Protein AF-A0A0C3A6C2-F1 (afdb_monomer_lite)

Foldseek 3Di:
DDDDDDDDPDDDPDPLRVVLSVQVVVVVVVVVVQVVCVVVVRHDPDDDDDDDPDPSNVVVVVCPPPPPPD

pLDDT: mean 81.64, std 13.73, range [41.12, 96.12]

Sequence (70 aa):
IAWGSCKQNIVALSSTEAEYVAMTNTLKDIMWLCNLLSEIHAPVTIPTPLMCDNQGAITLTMNNKFHRNT

Structure (mmCIF, N/CA/C/O backbone):
data_AF-A0A0C3A6C2-F1
#
_entry.id   AF-A0A0C3A6C2-F1
#
loop_
_atom_site.group_PDB
_atom_site.id
_atom_site.type_symbol
_atom_site.label_atom_id
_atom_site.label_alt_id
_atom_site.label_comp_id
_atom_site.label_asym_id
_atom_site.label_entity_id
_atom_site.label_seq_id
_atom_site.pdbx_PDB_ins_code
_atom_site.Cartn_x
_a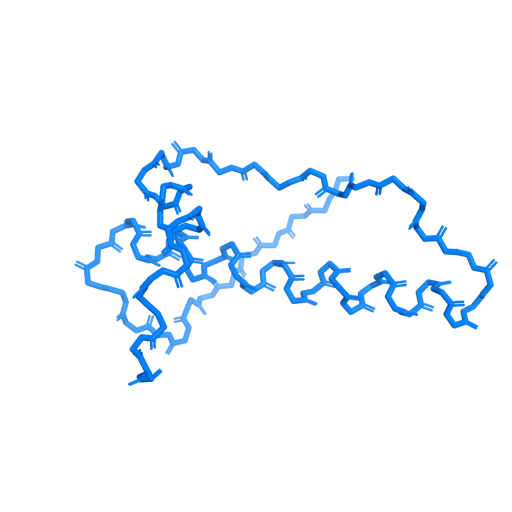tom_site.Cartn_y
_atom_site.Cartn_z
_atom_site.occupancy
_atom_site.B_iso_or_equiv
_atom_site.auth_seq_id
_atom_site.auth_comp_id
_atom_site.auth_asym_id
_atom_site.auth_atom_id
_atom_site.pdbx_PDB_model_num
ATOM 1 N N . ILE A 1 1 ? 0.533 12.528 -11.817 1.00 50.19 1 ILE A N 1
ATOM 2 C CA . ILE A 1 1 ? -0.223 12.670 -10.550 1.00 50.19 1 ILE A CA 1
ATOM 3 C C . ILE A 1 1 ? -1.511 11.880 -10.727 1.00 50.19 1 ILE A C 1
ATOM 5 O O . ILE A 1 1 ? -2.258 12.202 -11.642 1.00 50.19 1 ILE A O 1
ATOM 9 N N . ALA A 1 2 ? -1.710 10.817 -9.948 1.00 67.56 2 ALA A N 1
ATOM 10 C CA . ALA A 1 2 ? -2.930 10.011 -9.962 1.00 67.56 2 ALA A CA 1
ATOM 11 C C . ALA A 1 2 ? -3.634 10.174 -8.609 1.00 67.56 2 ALA A C 1
ATOM 13 O O . ALA A 1 2 ? -2.964 10.220 -7.581 1.00 67.56 2 ALA A O 1
ATOM 14 N N . TRP A 1 3 ? -4.960 10.287 -8.622 1.00 73.25 3 TRP A N 1
ATOM 15 C CA . TRP A 1 3 ? -5.787 10.422 -7.425 1.00 73.25 3 TRP A CA 1
ATOM 16 C C . TRP A 1 3 ? -6.804 9.286 -7.411 1.00 73.25 3 TRP A C 1
ATOM 18 O O . TRP A 1 3 ? -7.391 8.978 -8.448 1.00 73.25 3 TRP A O 1
ATOM 28 N N . GLY A 1 4 ? -7.021 8.676 -6.250 1.00 71.88 4 GLY A N 1
ATOM 29 C CA . GLY A 1 4 ? -8.003 7.614 -6.063 1.00 71.88 4 GLY A CA 1
ATOM 30 C C . GLY A 1 4 ? -8.732 7.794 -4.739 1.00 71.88 4 GLY A C 1
ATOM 31 O O . GLY A 1 4 ? -8.126 8.169 -3.739 1.00 71.88 4 GLY A O 1
ATOM 32 N N . SER A 1 5 ? -10.038 7.539 -4.737 1.00 76.25 5 SER A N 1
ATOM 33 C CA . SER A 1 5 ? -10.851 7.474 -3.525 1.00 76.25 5 SER A CA 1
ATOM 34 C C . SER A 1 5 ? -11.643 6.177 -3.570 1.00 76.25 5 SER A C 1
ATOM 36 O O . SER A 1 5 ? -12.388 5.932 -4.517 1.00 76.25 5 SER A O 1
ATOM 38 N N . CYS A 1 6 ? -11.439 5.324 -2.573 1.00 70.25 6 CYS A N 1
ATOM 39 C CA . CYS A 1 6 ? -12.141 4.059 -2.447 1.00 70.25 6 CYS A CA 1
ATOM 40 C C . CYS A 1 6 ? -12.842 4.030 -1.093 1.00 70.25 6 CYS A C 1
ATOM 42 O O . CYS A 1 6 ? -12.233 4.324 -0.061 1.00 70.25 6 CYS A O 1
ATOM 44 N N . LYS A 1 7 ? -14.126 3.668 -1.088 1.00 76.50 7 LYS A N 1
ATOM 45 C CA . LYS A 1 7 ? -14.841 3.396 0.157 1.00 76.50 7 LYS A CA 1
ATOM 46 C C . LYS A 1 7 ? -14.253 2.122 0.760 1.00 76.50 7 LYS A C 1
ATOM 48 O O . LYS A 1 7 ? -14.249 1.079 0.113 1.00 76.50 7 LYS A O 1
ATOM 53 N N . GLN A 1 8 ? -13.763 2.205 1.993 1.00 72.06 8 GLN A N 1
ATOM 54 C CA . GLN A 1 8 ? -13.233 1.039 2.694 1.00 72.06 8 GLN A CA 1
ATOM 55 C C . GLN A 1 8 ? -14.344 -0.011 2.841 1.00 72.06 8 GLN A C 1
ATOM 57 O O . GLN A 1 8 ? -15.445 0.294 3.298 1.00 72.06 8 GLN A O 1
ATOM 62 N N . ASN A 1 9 ? -14.056 -1.247 2.426 1.00 75.50 9 ASN A N 1
ATOM 63 C CA . ASN A 1 9 ? -15.002 -2.364 2.526 1.00 75.50 9 ASN A CA 1
ATOM 64 C C . ASN A 1 9 ? -15.126 -2.907 3.964 1.00 75.50 9 ASN A C 1
ATOM 66 O O . ASN A 1 9 ? -15.998 -3.716 4.261 1.00 75.50 9 ASN A O 1
ATOM 70 N N . ILE A 1 10 ? -14.230 -2.471 4.850 1.00 78.00 10 ILE A N 1
ATOM 71 C CA . ILE A 1 10 ? -14.170 -2.859 6.256 1.00 78.00 10 ILE A CA 1
ATOM 72 C C . ILE A 1 10 ? -14.637 -1.667 7.090 1.00 78.00 10 ILE A C 1
ATOM 74 O O . ILE A 1 10 ? -14.285 -0.523 6.801 1.00 78.00 10 ILE A O 1
ATOM 78 N N . VAL A 1 11 ? -15.425 -1.939 8.130 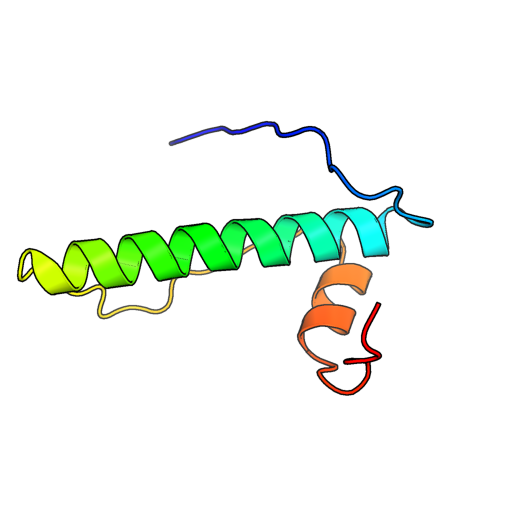1.00 83.50 11 VAL A N 1
ATOM 79 C CA . VAL A 1 11 ? -15.782 -0.935 9.136 1.00 83.50 11 VAL A CA 1
ATOM 80 C C . VAL A 1 11 ? -14.583 -0.746 10.059 1.00 83.50 11 VAL A C 1
ATOM 82 O O . VAL A 1 11 ? -14.290 -1.618 10.870 1.00 83.50 11 VAL A O 1
ATOM 85 N N . ALA A 1 12 ? -13.885 0.378 9.924 1.00 83.69 12 ALA A N 1
ATOM 86 C CA . ALA A 1 12 ? -12.814 0.747 10.839 1.00 83.69 12 ALA A CA 1
ATOM 87 C C . ALA A 1 12 ? -13.388 1.317 12.143 1.00 83.69 12 ALA A C 1
ATOM 89 O O . ALA A 1 12 ? -14.324 2.122 12.123 1.00 83.69 12 ALA A O 1
ATOM 90 N N . LEU A 1 13 ? -12.805 0.932 13.276 1.00 85.88 13 LEU A N 1
ATOM 91 C CA . LEU A 1 13 ? -13.199 1.403 14.606 1.00 85.88 13 LEU A CA 1
ATOM 92 C C . LEU A 1 13 ? -12.475 2.700 15.003 1.00 85.88 13 LEU A C 1
ATOM 94 O O . LEU A 1 13 ? -12.813 3.320 16.010 1.00 85.88 13 LEU A O 1
ATOM 98 N N . SER A 1 14 ? -11.480 3.123 14.219 1.00 88.06 14 SER A N 1
ATOM 99 C CA . SER A 1 14 ? -10.750 4.383 14.387 1.00 88.06 14 SER A CA 1
ATOM 100 C C . SER A 1 14 ? -10.217 4.907 13.049 1.00 88.06 14 SER A C 1
ATOM 102 O O . SER A 1 14 ? -10.058 4.142 12.098 1.00 88.06 14 SER A O 1
ATOM 104 N N . SER A 1 15 ? -9.880 6.200 12.977 1.00 85.44 15 SER A N 1
ATOM 105 C CA . SER A 1 15 ? -9.184 6.775 11.812 1.00 85.44 15 SER A CA 1
ATOM 106 C C . SER A 1 15 ? -7.827 6.106 11.574 1.00 85.44 15 SER A C 1
ATOM 108 O O . SER A 1 15 ? -7.475 5.800 10.442 1.00 85.44 15 SER A O 1
ATOM 110 N N . THR A 1 16 ? -7.110 5.787 12.651 1.00 89.12 16 THR A N 1
ATOM 111 C CA . THR A 1 16 ? -5.839 5.055 12.622 1.00 89.12 16 THR A CA 1
ATOM 112 C C . THR A 1 16 ? -5.953 3.694 11.939 1.00 89.12 16 THR A C 1
ATOM 114 O O . THR A 1 16 ? -5.109 3.337 11.121 1.00 89.12 16 THR A O 1
ATOM 117 N N . GLU A 1 17 ? -7.006 2.938 12.242 1.00 86.50 17 GLU A N 1
ATOM 118 C CA . GLU A 1 17 ? -7.280 1.658 11.588 1.00 86.50 17 GLU A CA 1
ATOM 119 C C . GLU A 1 17 ? -7.716 1.848 10.130 1.00 86.50 17 GLU A C 1
ATOM 121 O O . GLU A 1 17 ? -7.236 1.134 9.251 1.00 86.50 17 GLU A O 1
ATOM 126 N N . ALA A 1 18 ? -8.566 2.841 9.851 1.00 88.50 18 ALA A N 1
ATOM 127 C CA . ALA A 1 18 ? -9.015 3.156 8.495 1.00 88.50 18 ALA A CA 1
ATOM 128 C C . ALA A 1 18 ? -7.835 3.478 7.565 1.00 88.50 18 ALA A C 1
ATOM 130 O O . ALA A 1 18 ? -7.748 2.962 6.449 1.00 88.50 18 ALA A O 1
ATOM 131 N N . GLU A 1 19 ? -6.902 4.299 8.040 1.00 88.69 19 GLU A N 1
ATOM 132 C CA . GLU A 1 19 ? -5.704 4.677 7.298 1.00 88.69 19 GLU A CA 1
ATOM 133 C C . GLU A 1 19 ? -4.691 3.539 7.195 1.00 88.69 19 GLU A C 1
ATOM 135 O O . GLU A 1 19 ? -4.069 3.367 6.149 1.00 88.69 19 GLU A O 1
ATOM 140 N N . TYR A 1 20 ? -4.567 2.700 8.225 1.00 88.06 20 TYR A N 1
ATOM 141 C CA . TYR A 1 20 ? -3.776 1.473 8.141 1.00 88.06 20 TYR A CA 1
ATOM 142 C C . TYR A 1 20 ? -4.312 0.531 7.049 1.00 88.06 20 TYR A C 1
ATOM 144 O O . TYR A 1 20 ? -3.554 0.051 6.200 1.00 88.06 20 TYR A O 1
ATOM 152 N N . VAL A 1 21 ? -5.628 0.314 7.005 1.00 88.00 21 VAL A N 1
ATOM 153 C CA . VAL A 1 21 ? -6.280 -0.482 5.953 1.00 88.00 21 VAL A CA 1
ATOM 154 C C . VAL A 1 21 ? -6.095 0.168 4.577 1.00 88.00 21 VAL A C 1
ATOM 156 O O . VAL A 1 21 ? -5.805 -0.525 3.601 1.00 88.00 21 VAL A O 1
ATOM 159 N N . ALA A 1 22 ? -6.198 1.495 4.476 1.00 87.62 22 ALA A N 1
ATOM 160 C CA . ALA A 1 22 ? -5.937 2.204 3.225 1.00 87.62 22 ALA A CA 1
ATOM 161 C C . ALA A 1 22 ? -4.488 2.002 2.747 1.00 87.62 22 ALA A C 1
ATOM 163 O O . ALA A 1 22 ? -4.274 1.616 1.599 1.00 87.62 22 ALA A O 1
ATOM 164 N N . MET A 1 23 ? -3.499 2.172 3.630 1.00 88.44 23 MET A N 1
ATOM 165 C CA . MET A 1 23 ? -2.085 1.940 3.315 1.00 88.44 23 MET A CA 1
ATOM 166 C C . MET A 1 23 ? -1.812 0.501 2.879 1.00 88.44 23 MET A C 1
ATOM 168 O O . MET A 1 23 ? -1.097 0.288 1.903 1.00 88.44 23 MET A O 1
ATOM 172 N N . THR A 1 24 ? -2.382 -0.493 3.566 1.00 88.94 24 THR A N 1
ATOM 173 C CA . THR A 1 24 ? -2.182 -1.906 3.200 1.00 88.94 24 THR A CA 1
ATOM 174 C C . THR A 1 24 ? -2.771 -2.241 1.831 1.00 88.94 24 THR A C 1
ATOM 176 O O . THR A 1 24 ? -2.160 -3.007 1.089 1.00 88.94 24 THR A O 1
ATOM 179 N N . ASN A 1 25 ? -3.906 -1.650 1.450 1.00 88.31 25 ASN A N 1
ATOM 180 C CA . ASN A 1 25 ? -4.455 -1.807 0.101 1.00 88.31 25 ASN A CA 1
ATOM 181 C C . ASN A 1 25 ? -3.573 -1.129 -0.954 1.00 88.31 25 ASN A C 1
ATOM 183 O O . ASN A 1 25 ? -3.212 -1.772 -1.935 1.00 88.31 25 ASN A O 1
ATOM 187 N N . THR A 1 26 ? -3.128 0.106 -0.713 1.00 88.56 26 THR A N 1
ATOM 188 C CA . THR A 1 26 ? -2.200 0.799 -1.621 1.00 88.56 26 THR A CA 1
ATOM 189 C C . THR A 1 26 ? -0.890 0.024 -1.797 1.00 88.56 26 THR A C 1
ATOM 191 O O . THR A 1 26 ? -0.364 -0.052 -2.903 1.00 88.56 26 THR A O 1
ATOM 194 N N . LEU A 1 27 ? -0.369 -0.609 -0.738 1.00 89.12 27 LEU A N 1
ATOM 195 C CA . LEU A 1 27 ? 0.808 -1.480 -0.836 1.00 89.12 27 LEU A CA 1
ATOM 196 C C . LEU A 1 27 ? 0.564 -2.689 -1.742 1.00 89.12 27 LEU A C 1
ATOM 198 O O . LEU A 1 27 ? 1.456 -3.035 -2.514 1.00 89.12 27 LEU A O 1
ATOM 202 N N . LYS A 1 28 ? -0.617 -3.318 -1.678 1.00 89.88 28 LYS A N 1
ATOM 203 C CA . LYS A 1 28 ? -0.967 -4.428 -2.581 1.00 89.88 28 LYS A CA 1
ATOM 204 C C . LYS A 1 28 ? -0.959 -3.973 -4.037 1.00 89.88 28 LYS A C 1
ATOM 206 O O . LYS A 1 28 ? -0.378 -4.664 -4.869 1.00 89.88 28 LYS A O 1
ATOM 211 N N . ASP A 1 29 ? -1.530 -2.807 -4.323 1.00 89.88 29 ASP A N 1
ATOM 212 C CA . ASP A 1 29 ? -1.557 -2.247 -5.678 1.00 89.88 29 ASP A CA 1
ATOM 213 C C . ASP A 1 29 ? -0.145 -1.907 -6.174 1.00 89.88 29 ASP A C 1
ATOM 215 O O . ASP A 1 29 ? 0.209 -2.234 -7.306 1.00 89.88 29 ASP A O 1
ATOM 219 N N . ILE A 1 30 ? 0.700 -1.321 -5.315 1.00 90.00 30 ILE A N 1
ATOM 220 C CA . ILE A 1 30 ? 2.112 -1.051 -5.626 1.00 90.00 30 ILE A CA 1
ATOM 221 C C . ILE A 1 30 ? 2.858 -2.357 -5.910 1.00 90.00 30 ILE A C 1
ATOM 223 O O . ILE A 1 30 ? 3.563 -2.446 -6.910 1.00 90.00 30 ILE A O 1
ATOM 227 N N . MET A 1 31 ? 2.703 -3.381 -5.066 1.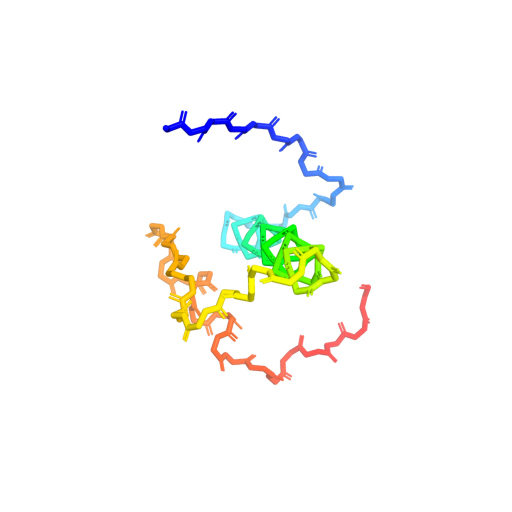00 90.62 31 MET A N 1
ATOM 228 C CA . MET A 1 31 ? 3.346 -4.681 -5.280 1.00 90.62 31 MET A CA 1
ATOM 229 C C . MET A 1 31 ? 2.880 -5.328 -6.584 1.00 90.62 31 MET A C 1
ATOM 231 O O . MET A 1 31 ? 3.704 -5.838 -7.341 1.00 90.62 31 MET A O 1
ATOM 235 N N . TRP A 1 32 ? 1.578 -5.276 -6.868 1.00 93.06 32 TRP A N 1
ATOM 236 C CA . TRP A 1 32 ? 1.018 -5.777 -8.118 1.00 93.06 32 TRP A CA 1
ATOM 237 C C . TRP A 1 32 ? 1.597 -5.039 -9.332 1.00 93.06 32 TRP A C 1
ATOM 239 O O . TRP A 1 32 ? 2.043 -5.687 -10.276 1.00 93.06 32 TRP A O 1
ATOM 249 N N . LEU A 1 33 ? 1.683 -3.706 -9.283 1.00 91.62 33 LEU A N 1
ATOM 250 C CA . LEU A 1 33 ? 2.303 -2.900 -10.338 1.00 91.62 33 LEU A CA 1
ATOM 251 C C . LEU A 1 33 ? 3.793 -3.213 -10.506 1.00 91.62 33 LEU A C 1
ATOM 253 O O . LEU A 1 33 ? 4.251 -3.366 -11.633 1.00 91.62 33 LEU A O 1
ATOM 257 N N . CYS A 1 34 ? 4.552 -3.339 -9.417 1.00 91.81 34 CYS A N 1
ATOM 258 C CA . CYS A 1 34 ? 5.966 -3.709 -9.474 1.00 91.81 34 CYS A CA 1
ATOM 259 C C . CYS A 1 34 ? 6.164 -5.086 -10.119 1.00 91.81 34 CYS A C 1
ATOM 261 O O . CYS A 1 34 ? 7.067 -5.250 -10.940 1.00 91.81 34 CYS A O 1
ATOM 263 N N . ASN A 1 35 ? 5.308 -6.056 -9.787 1.00 92.69 35 ASN A N 1
ATOM 264 C CA . ASN A 1 35 ? 5.337 -7.385 -10.394 1.00 92.69 35 ASN A CA 1
ATOM 265 C C . ASN A 1 35 ? 5.005 -7.321 -11.888 1.00 92.69 35 ASN A C 1
ATOM 267 O O . ASN A 1 35 ? 5.764 -7.844 -12.698 1.00 92.69 35 ASN A O 1
ATOM 271 N N . LEU A 1 36 ? 3.940 -6.607 -12.261 1.00 94.38 36 LEU A N 1
ATOM 272 C CA . LEU A 1 36 ? 3.559 -6.405 -13.659 1.00 94.38 36 LEU A CA 1
ATOM 273 C C . LEU A 1 36 ? 4.688 -5.748 -14.468 1.00 94.38 36 LEU A C 1
ATOM 275 O O . LEU A 1 36 ? 5.002 -6.169 -15.578 1.00 94.38 36 LEU A O 1
ATOM 279 N 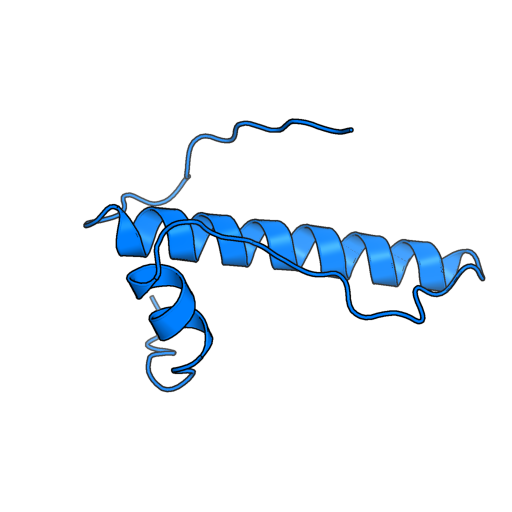N . LEU A 1 37 ? 5.323 -4.722 -13.900 1.00 93.62 37 LEU A N 1
ATOM 280 C CA . LEU A 1 37 ? 6.455 -4.030 -14.511 1.00 93.62 37 LEU A CA 1
ATOM 281 C C . LEU A 1 37 ? 7.673 -4.951 -14.671 1.00 93.62 37 LEU A C 1
ATOM 283 O O . LEU A 1 37 ? 8.365 -4.896 -15.688 1.00 93.62 37 LEU A O 1
ATOM 287 N N . SER A 1 38 ? 7.907 -5.839 -13.705 1.00 93.06 38 SER A N 1
ATOM 288 C CA . SER A 1 38 ? 8.942 -6.872 -13.795 1.00 93.06 38 SER A CA 1
ATOM 289 C C . SER A 1 38 ? 8.682 -7.846 -14.952 1.00 93.06 38 SER A C 1
ATOM 291 O O . SER A 1 38 ? 9.597 -8.140 -15.721 1.00 93.06 38 SER A O 1
ATOM 293 N N . GLU A 1 39 ? 7.433 -8.287 -15.141 1.00 95.06 39 GLU A N 1
ATOM 294 C CA . GLU A 1 39 ? 7.043 -9.197 -16.232 1.00 95.06 39 GLU A CA 1
ATOM 295 C C . GLU A 1 39 ? 7.270 -8.592 -17.626 1.00 95.06 39 GLU A C 1
ATOM 297 O O . GLU A 1 39 ? 7.648 -9.300 -18.561 1.00 95.06 39 GLU A O 1
ATOM 302 N N . ILE A 1 40 ? 7.114 -7.272 -17.774 1.00 96.12 40 ILE A N 1
ATOM 303 C CA . ILE A 1 40 ? 7.375 -6.564 -19.038 1.00 96.12 40 ILE A CA 1
ATOM 304 C C . ILE A 1 40 ? 8.829 -6.082 -19.182 1.00 96.12 40 ILE A C 1
ATOM 306 O O . ILE A 1 40 ? 9.114 -5.238 -20.030 1.00 96.12 40 ILE A O 1
ATOM 310 N N . HIS A 1 41 ? 9.757 -6.638 -18.396 1.00 92.25 41 HIS A N 1
ATOM 311 C CA . HIS A 1 41 ? 11.192 -6.320 -18.416 1.00 92.25 41 HIS A CA 1
ATOM 312 C C . HIS A 1 41 ? 11.532 -4.870 -18.016 1.00 92.25 41 HIS A C 1
ATOM 314 O O . HIS A 1 41 ? 12.571 -4.339 -18.412 1.00 92.25 41 HIS A O 1
ATOM 320 N N . ALA A 1 42 ? 10.692 -4.234 -17.195 1.00 92.69 42 ALA A N 1
ATOM 321 C CA . ALA A 1 42 ? 10.896 -2.886 -16.661 1.00 92.69 42 ALA A CA 1
ATOM 322 C C . ALA A 1 42 ? 10.865 -2.871 -15.115 1.00 92.69 42 ALA A C 1
ATOM 324 O O . ALA A 1 42 ? 10.024 -2.193 -14.526 1.00 92.69 42 ALA A O 1
ATOM 325 N N . PRO A 1 43 ? 11.748 -3.616 -14.421 1.00 90.12 43 PRO A N 1
ATOM 326 C CA . PRO A 1 43 ? 11.658 -3.790 -12.974 1.00 90.12 43 PRO A CA 1
ATOM 327 C C . PRO A 1 43 ? 11.829 -2.469 -12.213 1.00 90.12 43 PRO A C 1
ATOM 329 O O . PRO A 1 43 ? 12.711 -1.659 -12.509 1.00 90.12 43 PRO A O 1
ATOM 332 N N . VAL A 1 44 ? 11.017 -2.284 -11.172 1.00 90.44 44 VAL A N 1
ATOM 333 C CA . VAL A 1 44 ? 11.152 -1.160 -10.240 1.00 90.44 44 VAL A CA 1
ATOM 334 C C . VAL A 1 44 ? 12.324 -1.443 -9.297 1.00 90.44 44 VAL A C 1
ATOM 336 O O . VAL A 1 44 ? 12.253 -2.330 -8.452 1.00 90.44 44 VAL A O 1
ATOM 339 N N . THR A 1 45 ? 13.419 -0.699 -9.447 1.00 86.31 45 THR A N 1
ATOM 340 C CA . THR A 1 45 ? 14.664 -0.894 -8.677 1.00 86.31 45 THR A CA 1
ATOM 341 C C . THR A 1 45 ? 14.743 -0.058 -7.401 1.00 86.31 45 THR A C 1
ATOM 343 O O . THR A 1 45 ? 15.569 -0.333 -6.533 1.00 86.31 45 THR A O 1
ATOM 346 N N . ILE A 1 46 ? 13.894 0.963 -7.275 1.00 87.94 46 ILE A N 1
ATOM 347 C CA . ILE A 1 46 ? 13.900 1.905 -6.154 1.00 87.94 46 ILE A CA 1
ATOM 348 C C . ILE A 1 46 ? 12.682 1.623 -5.266 1.00 87.94 46 ILE A C 1
ATOM 350 O O . ILE A 1 46 ? 11.577 1.474 -5.795 1.00 87.94 46 ILE A O 1
ATOM 354 N N . PRO A 1 47 ? 12.837 1.585 -3.929 1.00 84.88 47 PRO A N 1
ATOM 355 C CA . PRO A 1 47 ? 11.703 1.479 -3.019 1.00 84.88 47 PRO A CA 1
ATOM 356 C C . PRO A 1 47 ? 10.658 2.562 -3.306 1.00 84.88 47 PRO A C 1
ATOM 358 O O . PRO A 1 47 ? 10.994 3.740 -3.408 1.00 84.88 47 PRO A O 1
ATOM 361 N N . THR A 1 48 ? 9.389 2.172 -3.429 1.00 87.19 48 THR A N 1
ATOM 362 C CA . THR A 1 48 ? 8.291 3.126 -3.632 1.00 87.19 48 THR A CA 1
ATOM 363 C C . THR A 1 48 ? 7.897 3.736 -2.282 1.00 87.19 48 THR A C 1
ATOM 365 O O . THR A 1 48 ? 7.399 3.004 -1.424 1.00 87.19 48 THR A O 1
ATOM 368 N N . PRO A 1 49 ? 8.125 5.043 -2.046 1.00 86.06 49 PRO A N 1
ATOM 369 C CA . PRO A 1 49 ? 7.764 5.666 -0.780 1.00 86.06 49 PRO A CA 1
ATOM 370 C C . PRO A 1 49 ? 6.241 5.756 -0.650 1.00 86.06 49 PRO A C 1
ATOM 372 O O . PRO A 1 49 ? 5.563 6.276 -1.536 1.00 86.06 49 PRO A O 1
ATOM 375 N N . LEU A 1 50 ? 5.713 5.282 0.478 1.00 86.81 50 LEU A N 1
ATOM 376 C CA . LEU A 1 50 ? 4.315 5.453 0.864 1.00 86.81 50 LEU A CA 1
ATOM 377 C C . LEU A 1 50 ? 4.246 6.450 2.022 1.00 86.81 50 LEU A C 1
ATOM 379 O O . LEU A 1 50 ? 4.887 6.248 3.051 1.00 86.81 50 LEU A O 1
ATOM 383 N N . MET A 1 51 ? 3.485 7.528 1.844 1.00 86.38 51 MET A N 1
ATOM 384 C CA . MET A 1 51 ? 3.312 8.578 2.849 1.00 86.38 51 MET A CA 1
ATOM 385 C C . MET A 1 51 ? 1.890 8.534 3.407 1.00 86.38 51 MET A C 1
ATOM 387 O O . MET A 1 51 ? 0.935 8.322 2.664 1.00 86.38 51 MET A O 1
ATOM 391 N N . CYS A 1 52 ? 1.774 8.738 4.715 1.00 87.19 52 CYS A N 1
ATOM 392 C CA . CYS A 1 52 ? 0.527 8.779 5.466 1.00 87.19 52 CYS A CA 1
ATOM 393 C C . CYS A 1 52 ? 0.662 9.873 6.528 1.00 87.19 52 CYS A C 1
ATOM 395 O O . CYS A 1 52 ? 1.738 10.028 7.110 1.00 87.19 52 CYS A O 1
ATOM 397 N N . 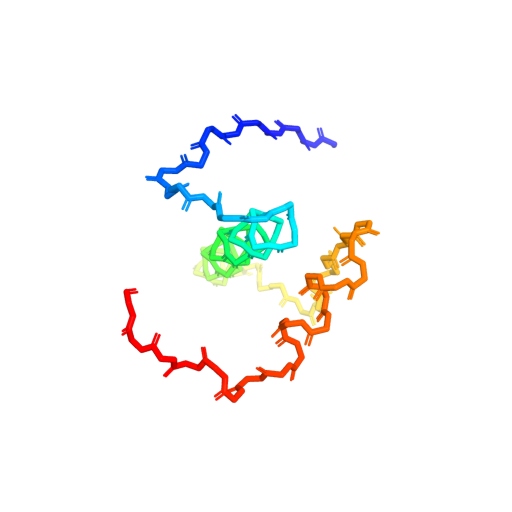ASP A 1 53 ? -0.378 10.669 6.739 1.00 89.38 53 ASP A N 1
ATOM 398 C CA . ASP A 1 53 ? -0.385 11.760 7.715 1.00 89.38 53 ASP A CA 1
ATOM 399 C C . ASP A 1 53 ? -0.687 11.269 9.140 1.00 89.38 53 ASP A C 1
ATOM 401 O O . ASP A 1 53 ? -0.322 11.933 10.115 1.00 89.38 53 ASP A O 1
ATOM 405 N N . ASN A 1 54 ? -1.251 10.069 9.298 1.00 89.56 54 ASN A N 1
ATOM 406 C CA . ASN A 1 54 ? -1.493 9.470 10.605 1.00 89.56 54 ASN A CA 1
ATOM 407 C C . ASN A 1 54 ? -0.313 8.639 11.119 1.00 89.56 54 ASN A C 1
ATOM 409 O O . ASN A 1 54 ? -0.094 7.473 10.770 1.00 89.56 54 ASN A O 1
ATOM 413 N N . GLN A 1 55 ? 0.411 9.231 12.068 1.00 87.44 55 GLN A N 1
ATOM 414 C CA . GLN A 1 55 ? 1.543 8.598 12.743 1.00 87.44 55 GLN A CA 1
ATOM 415 C C . GLN A 1 55 ? 1.165 7.310 13.495 1.00 87.44 55 GLN A C 1
ATOM 417 O O . GLN A 1 55 ? 1.992 6.400 13.618 1.00 87.44 55 GLN A O 1
ATOM 422 N N . GLY A 1 56 ? -0.074 7.202 13.988 1.00 85.44 56 GLY A N 1
ATOM 423 C CA . GLY A 1 56 ? -0.580 5.984 14.621 1.00 85.44 56 GLY A CA 1
ATOM 424 C C . GLY A 1 56 ? -0.673 4.840 13.617 1.00 85.44 56 GLY A C 1
ATOM 425 O O . GLY A 1 56 ? -0.228 3.727 13.902 1.00 85.44 56 GLY A O 1
ATOM 426 N N . ALA A 1 57 ? -1.161 5.133 12.412 1.00 87.50 57 ALA A N 1
ATOM 427 C CA . ALA A 1 57 ? -1.281 4.148 11.348 1.00 87.50 57 ALA A CA 1
ATOM 428 C C . ALA A 1 57 ? 0.111 3.707 10.870 1.00 87.50 57 ALA A C 1
ATOM 430 O O . ALA A 1 57 ? 0.363 2.510 10.721 1.00 87.50 57 ALA A O 1
ATOM 431 N N . ILE A 1 58 ? 1.053 4.649 10.730 1.00 87.31 58 ILE A N 1
ATOM 432 C CA . ILE A 1 58 ? 2.462 4.341 10.427 1.00 87.31 58 ILE A CA 1
ATOM 433 C C . ILE A 1 58 ? 3.048 3.414 11.502 1.00 87.31 58 ILE A C 1
ATOM 435 O O . ILE A 1 58 ? 3.664 2.394 11.190 1.00 87.31 58 ILE A O 1
ATOM 439 N N . THR A 1 59 ? 2.810 3.711 12.778 1.00 85.44 59 THR A N 1
ATOM 440 C CA . THR A 1 59 ? 3.318 2.898 13.895 1.00 85.44 59 THR A CA 1
ATOM 441 C C . THR A 1 59 ? 2.736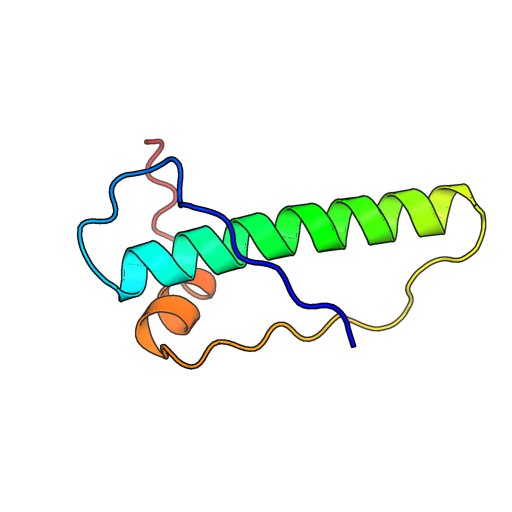 1.479 13.895 1.00 85.44 59 THR A C 1
ATOM 443 O O . THR A 1 59 ? 3.449 0.530 14.236 1.00 85.44 59 THR A O 1
ATOM 446 N N . LEU A 1 60 ? 1.477 1.304 13.474 1.00 84.81 60 LEU A N 1
ATOM 447 C CA . LEU A 1 60 ? 0.863 -0.015 13.286 1.00 84.81 60 LEU A CA 1
ATOM 448 C C . LEU A 1 60 ? 1.522 -0.810 12.151 1.00 84.81 60 LEU A C 1
ATOM 450 O O . LEU A 1 60 ? 1.740 -2.007 12.312 1.00 84.81 60 LEU A O 1
ATOM 454 N N . THR A 1 61 ? 1.904 -0.165 11.042 1.00 80.75 61 THR A N 1
ATOM 455 C CA . THR A 1 61 ? 2.629 -0.852 9.949 1.00 80.75 61 THR A CA 1
ATOM 456 C C . THR A 1 61 ? 4.003 -1.363 10.376 1.00 80.75 61 THR A C 1
ATOM 458 O O . THR A 1 61 ? 4.402 -2.453 9.974 1.00 80.75 61 THR A O 1
ATOM 461 N N . MET A 1 62 ? 4.701 -0.625 11.243 1.00 78.06 62 MET A N 1
ATOM 462 C CA . MET A 1 62 ? 6.019 -1.016 11.755 1.00 78.06 62 MET A CA 1
ATOM 463 C C . MET A 1 62 ? 5.935 -2.119 12.818 1.00 78.06 62 MET A C 1
ATOM 465 O O . MET A 1 62 ? 6.838 -2.948 12.944 1.00 78.06 62 MET A O 1
ATOM 469 N N . ASN A 1 63 ? 4.840 -2.169 13.578 1.00 68.81 63 ASN A N 1
ATOM 470 C CA . ASN A 1 63 ? 4.604 -3.199 14.582 1.00 68.81 63 ASN A CA 1
ATOM 471 C C . ASN A 1 63 ? 3.886 -4.408 13.969 1.00 68.81 63 ASN A C 1
ATOM 473 O O . ASN A 1 63 ? 2.717 -4.665 14.248 1.00 68.81 63 ASN A O 1
ATOM 477 N N . ASN A 1 64 ? 4.628 -5.227 13.218 1.00 53.81 64 ASN A N 1
ATOM 478 C CA . ASN A 1 64 ? 4.177 -6.502 12.628 1.00 53.81 64 ASN A CA 1
ATOM 479 C C . ASN A 1 64 ? 3.747 -7.585 13.664 1.00 53.81 64 ASN A C 1
ATOM 481 O O . ASN A 1 64 ? 3.685 -8.771 13.355 1.00 53.81 64 ASN A O 1
ATOM 485 N N . LYS A 1 65 ? 3.488 -7.210 14.925 1.00 49.62 65 LYS A N 1
ATOM 486 C CA . LYS A 1 65 ? 3.109 -8.112 16.027 1.00 49.62 65 LYS A CA 1
ATOM 487 C C . LYS A 1 65 ? 1.599 -8.303 16.189 1.00 49.62 65 LYS A C 1
ATOM 489 O O . LYS A 1 65 ? 1.194 -9.177 16.946 1.00 49.62 65 LYS A O 1
ATOM 494 N N . PHE A 1 66 ? 0.772 -7.546 15.469 1.00 49.66 66 PHE A N 1
ATOM 495 C CA . PHE A 1 66 ? -0.682 -7.732 15.451 1.00 49.66 66 PHE A CA 1
ATOM 496 C C . PHE A 1 66 ? -1.168 -8.301 14.112 1.00 49.66 66 PHE A C 1
ATOM 498 O O . PHE A 1 66 ? -2.139 -7.826 13.540 1.00 49.66 66 PHE A O 1
ATOM 505 N N . HIS A 1 67 ? -0.539 -9.378 13.631 1.00 51.72 67 HIS A N 1
ATOM 506 C CA . HIS A 1 67 ? -1.206 -10.305 12.708 1.00 51.72 67 HIS A CA 1
ATOM 507 C C . HIS A 1 67 ? -2.129 -11.218 13.528 1.00 51.72 67 HIS A C 1
ATOM 509 O O . HIS A 1 67 ? -1.899 -12.415 13.694 1.00 51.72 67 HIS A O 1
ATOM 515 N N . ARG A 1 68 ? -3.162 -10.632 14.136 1.00 41.97 68 ARG A N 1
ATOM 516 C CA . ARG A 1 68 ? -4.293 -11.426 14.601 1.00 41.97 68 ARG A CA 1
ATOM 517 C C . ARG A 1 68 ? -5.194 -11.558 13.391 1.00 41.97 68 ARG A C 1
ATOM 519 O O . ARG A 1 68 ? -5.775 -10.571 12.969 1.00 41.97 68 ARG A O 1
ATOM 526 N N . ASN A 1 69 ? -5.224 -12.761 12.824 1.00 44.66 69 ASN A N 1
ATOM 527 C CA . ASN A 1 69 ? -6.190 -13.159 11.811 1.00 44.66 69 ASN A CA 1
ATOM 528 C C . ASN A 1 69 ? -7.572 -12.608 12.193 1.00 44.66 69 ASN A C 1
ATOM 530 O O . ASN A 1 69 ? -8.146 -13.024 13.204 1.00 44.66 69 ASN A O 1
ATOM 534 N N . THR A 1 70 ? -8.058 -11.667 11.399 1.00 41.12 70 THR A N 1
ATOM 535 C CA . THR A 1 70 ? -9.449 -11.217 11.347 1.00 41.12 70 THR A CA 1
ATOM 536 C C . THR A 1 70 ? -9.796 -11.021 9.893 1.00 41.12 70 THR A C 1
ATOM 538 O O . THR A 1 70 ? -8.975 -10.381 9.197 1.00 41.12 70 THR A O 1
#

Secondary structure (DSSP, 8-state):
--------SS--SSHHHHHHHHHHHHHHHHHHHHHHHHHTT----S------S-HHHHHHHH-TT-----

Organism: NCBI:txid1036808

Radius of gyration: 13.98 Å; chains: 1; bounding box: 30×26×35 Å